Protein AF-A0A7X4W9Y3-F1 (afdb_monomer)

Foldseek 3Di:
DDVVVVVVVVVVVVCVVVVVVVVVVVVVVVVVVVVCVVVVVPVVVDDPDPADADPVRHHDDDPDPDDVVNVVCVVVVVVVVVVVVVVVVVVVVD

Structure (mmCIF, N/CA/C/O backbone):
data_AF-A0A7X4W9Y3-F1
#
_entry.id   AF-A0A7X4W9Y3-F1
#
loop_
_atom_site.group_PDB
_atom_site.id
_atom_site.type_symbol
_atom_site.label_atom_id
_atom_site.label_alt_id
_atom_site.label_comp_id
_atom_site.label_asym_id
_atom_site.label_entity_id
_atom_site.label_seq_id
_atom_site.pdbx_PDB_ins_code
_atom_site.Cartn_x
_atom_site.Cartn_y
_atom_site.Cartn_z
_atom_site.occupancy
_atom_site.B_iso_or_equiv
_atom_site.auth_seq_id
_atom_site.auth_comp_id
_atom_site.auth_asym_id
_atom_site.auth_atom_id
_atom_site.pdbx_PDB_model_num
ATOM 1 N N . MET A 1 1 ? 30.086 -36.729 27.990 1.00 52.25 1 MET A N 1
ATOM 2 C CA . MET A 1 1 ? 29.876 -35.578 27.088 1.00 52.25 1 MET A CA 1
ATOM 3 C C . MET A 1 1 ? 29.126 -34.534 27.882 1.00 52.25 1 MET A C 1
ATOM 5 O O . MET A 1 1 ? 28.113 -34.878 28.483 1.00 52.25 1 MET A O 1
ATOM 9 N N . SER A 1 2 ? 29.718 -33.353 28.052 1.00 61.25 2 SER A N 1
ATOM 10 C CA . SER A 1 2 ? 29.207 -32.339 28.977 1.00 61.25 2 SER A CA 1
ATOM 11 C C . SER A 1 2 ? 28.001 -31.629 28.355 1.00 61.25 2 SER A C 1
ATOM 13 O O . SER A 1 2 ? 27.943 -31.493 27.135 1.00 61.25 2 SER A O 1
ATOM 15 N N . TRP A 1 3 ? 27.034 -31.165 29.159 1.00 61.62 3 TRP A N 1
ATOM 16 C CA . TRP A 1 3 ? 25.900 -30.397 28.613 1.00 61.62 3 TRP A CA 1
ATOM 17 C C . TRP A 1 3 ? 26.382 -29.176 27.829 1.00 61.62 3 TRP A C 1
ATOM 19 O O . TRP A 1 3 ? 25.692 -28.704 26.928 1.00 61.62 3 TRP A O 1
ATOM 29 N N . TRP A 1 4 ? 27.542 -28.630 28.214 1.00 62.25 4 TRP A N 1
ATOM 30 C CA . TRP A 1 4 ? 28.109 -27.404 27.664 1.00 62.25 4 TRP A CA 1
ATOM 31 C C . TRP A 1 4 ? 28.464 -27.552 26.190 1.00 62.25 4 TRP A C 1
ATOM 33 O O . TRP A 1 4 ? 28.215 -26.626 25.422 1.00 62.25 4 TRP A O 1
ATOM 43 N N . ASP A 1 5 ? 28.926 -28.735 25.789 1.00 63.66 5 ASP A N 1
ATOM 44 C CA . ASP A 1 5 ? 29.192 -29.039 24.382 1.00 63.66 5 ASP A CA 1
ATOM 45 C C . ASP A 1 5 ? 27.884 -29.064 23.571 1.00 63.66 5 ASP A C 1
ATOM 47 O O . ASP A 1 5 ? 27.804 -28.487 22.490 1.00 63.66 5 ASP A O 1
ATOM 51 N N . SER A 1 6 ? 26.812 -29.630 24.139 1.00 61.78 6 SER A N 1
ATOM 52 C CA . SER A 1 6 ? 25.500 -29.723 23.480 1.00 61.78 6 SER A CA 1
ATOM 53 C C . SER A 1 6 ? 24.781 -28.370 23.359 1.00 61.78 6 SER A C 1
ATOM 55 O O . SER A 1 6 ? 24.125 -28.102 22.348 1.00 61.78 6 SER A O 1
ATOM 57 N N . MET A 1 7 ? 24.921 -27.480 24.350 1.00 60.28 7 MET A N 1
ATOM 58 C CA . MET A 1 7 ? 24.402 -26.109 24.247 1.00 60.28 7 MET A CA 1
ATOM 59 C C . MET A 1 7 ? 25.213 -25.245 23.276 1.00 60.28 7 MET A C 1
ATOM 61 O O . MET A 1 7 ? 24.616 -24.429 22.577 1.00 60.28 7 MET A O 1
ATOM 65 N N . GLY A 1 8 ? 26.536 -25.427 23.203 1.00 62.75 8 GLY A N 1
ATOM 66 C CA . GLY A 1 8 ? 27.400 -24.702 22.269 1.00 62.75 8 GLY A CA 1
ATOM 67 C C . GLY A 1 8 ? 27.065 -24.990 20.804 1.00 62.75 8 GLY A C 1
ATOM 68 O O . GLY A 1 8 ? 26.904 -24.054 20.024 1.00 62.75 8 GLY A O 1
ATOM 69 N N . GLU A 1 9 ? 26.863 -26.261 20.448 1.00 63.47 9 GLU A N 1
ATOM 70 C CA . GLU A 1 9 ? 26.422 -26.649 19.098 1.00 63.47 9 GLU A CA 1
ATOM 71 C C . GLU A 1 9 ? 25.021 -26.122 18.762 1.00 63.47 9 GLU A C 1
ATOM 73 O O . GLU A 1 9 ? 24.792 -25.619 17.662 1.00 63.47 9 GLU A O 1
ATOM 78 N N . THR A 1 10 ? 24.083 -26.179 19.713 1.00 64.88 10 THR A N 1
ATOM 79 C CA . THR A 1 10 ? 22.702 -25.729 19.470 1.00 64.88 10 THR A CA 1
ATOM 80 C C . THR A 1 10 ? 22.624 -24.208 19.310 1.00 64.88 10 THR A C 1
ATOM 82 O O . THR A 1 10 ? 21.927 -23.711 18.428 1.00 64.88 10 THR A O 1
ATOM 85 N N . LEU A 1 11 ? 23.358 -23.452 20.133 1.00 57.19 11 LEU A N 1
ATOM 86 C CA . LEU A 1 11 ? 23.415 -21.993 20.023 1.00 57.19 11 LEU A CA 1
ATOM 87 C C . LEU A 1 11 ? 24.178 -21.542 18.777 1.00 57.19 11 LEU A C 1
ATOM 89 O O . LEU A 1 11 ? 23.733 -20.597 18.132 1.00 57.19 11 LEU A O 1
ATOM 93 N N . GLY A 1 12 ? 25.266 -22.227 18.408 1.00 59.53 12 GLY A N 1
ATOM 94 C CA . GLY A 1 12 ? 25.983 -21.980 17.155 1.00 59.53 12 GLY A CA 1
ATOM 95 C C . GLY A 1 12 ? 25.080 -22.173 15.937 1.00 59.53 12 GLY A C 1
ATOM 96 O O . GLY A 1 12 ? 24.959 -21.268 15.119 1.00 59.53 12 GLY A O 1
ATOM 97 N N . GLY A 1 13 ? 24.333 -23.282 15.883 1.00 59.72 13 GLY A N 1
ATOM 98 C CA . GLY A 1 13 ? 23.392 -23.548 14.792 1.00 59.72 13 GLY A CA 1
ATOM 99 C C . GLY A 1 13 ? 22.244 -22.535 14.696 1.00 59.72 13 GLY A C 1
ATOM 100 O O . GLY A 1 13 ? 21.837 -22.164 13.594 1.00 59.72 13 GLY A O 1
ATOM 101 N N . VAL A 1 14 ? 21.735 -22.033 15.828 1.00 60.78 14 VAL A N 1
ATOM 102 C CA . VAL A 1 14 ? 20.715 -20.967 15.835 1.00 60.78 14 VAL A CA 1
ATOM 103 C C . VAL A 1 14 ? 21.309 -19.627 15.400 1.00 60.78 14 VAL A C 1
ATOM 105 O O . VAL A 1 14 ? 20.672 -18.921 14.623 1.00 60.78 14 VAL A O 1
ATOM 108 N N . PHE A 1 15 ? 22.521 -19.280 15.841 1.00 61.00 15 PHE A N 1
ATOM 109 C CA . PHE A 1 15 ? 23.199 -18.055 15.408 1.00 61.00 15 PHE A CA 1
ATOM 110 C C . PHE A 1 15 ? 23.537 -18.073 13.914 1.00 61.00 15 PHE A C 1
ATOM 112 O O . PHE A 1 15 ? 23.307 -17.065 13.253 1.00 61.00 15 PHE A O 1
ATOM 119 N N . ASP A 1 16 ? 23.985 -19.204 13.366 1.00 61.78 16 ASP A N 1
ATOM 120 C CA . ASP A 1 16 ? 24.224 -19.355 11.925 1.00 61.78 16 ASP A CA 1
ATOM 121 C C . ASP A 1 16 ? 22.915 -19.264 11.126 1.00 61.78 16 ASP A C 1
ATOM 123 O O . ASP A 1 16 ? 22.856 -18.617 10.081 1.00 61.78 16 ASP A O 1
ATOM 127 N N . THR A 1 17 ? 21.825 -19.845 11.639 1.00 62.34 17 THR A N 1
ATOM 128 C CA . THR A 1 17 ? 20.508 -19.765 10.986 1.00 62.34 17 THR A CA 1
ATOM 129 C C . THR A 1 17 ? 19.956 -18.339 11.006 1.00 62.34 17 THR A C 1
ATOM 131 O O . THR A 1 17 ? 19.457 -17.855 9.991 1.00 62.34 17 THR A O 1
ATOM 134 N N . VAL A 1 18 ? 20.061 -17.637 12.138 1.00 59.56 18 VAL A N 1
ATOM 135 C CA . VAL A 1 18 ? 19.607 -16.245 12.275 1.00 59.56 18 VAL A CA 1
ATOM 136 C C . VAL A 1 18 ? 20.510 -15.294 11.495 1.00 59.56 18 VAL A C 1
ATOM 138 O O . VAL A 1 18 ? 19.994 -14.372 10.878 1.00 59.56 18 VAL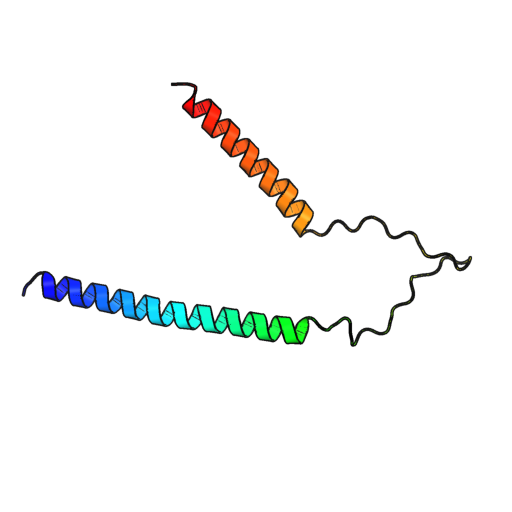 A O 1
ATOM 141 N N . GLY A 1 19 ? 21.824 -15.522 11.470 1.00 61.62 19 GLY A N 1
ATOM 142 C CA . GLY A 1 19 ? 22.778 -14.720 10.703 1.00 61.62 19 GLY A CA 1
ATOM 143 C C . GLY A 1 19 ? 22.527 -14.809 9.200 1.00 61.62 19 GLY A C 1
ATOM 144 O O . GLY A 1 19 ? 22.420 -13.776 8.543 1.00 61.62 19 GLY A O 1
ATOM 145 N N . ASN A 1 20 ? 22.327 -16.022 8.678 1.00 60.66 20 ASN A N 1
ATOM 146 C CA . ASN A 1 20 ? 21.982 -16.220 7.269 1.00 60.66 20 ASN A CA 1
ATOM 147 C C . ASN A 1 20 ? 20.592 -15.646 6.939 1.00 60.66 20 ASN A C 1
ATOM 149 O O . ASN A 1 20 ? 20.445 -14.921 5.962 1.00 60.66 20 ASN A O 1
ATOM 153 N N 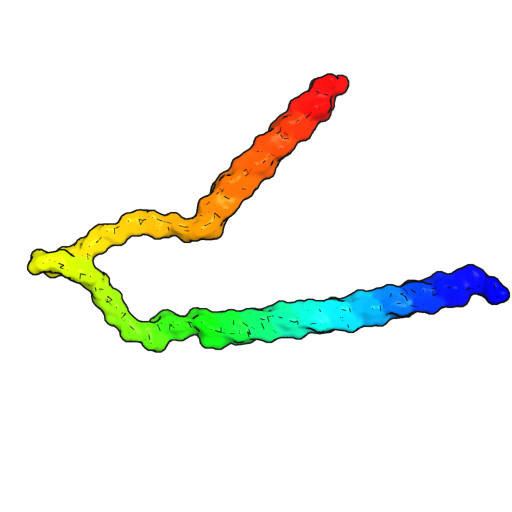. SER A 1 21 ? 19.593 -15.856 7.803 1.00 58.81 21 SER A N 1
ATOM 154 C CA . SER A 1 21 ? 18.241 -15.309 7.588 1.00 58.81 21 SER A CA 1
ATOM 155 C C . SER A 1 21 ? 18.188 -13.780 7.696 1.00 58.81 21 SER A C 1
ATOM 157 O O . SER A 1 21 ? 17.388 -13.134 7.025 1.00 58.81 21 SER A O 1
ATOM 159 N N . ALA A 1 22 ? 19.015 -13.180 8.555 1.00 58.75 22 ALA A N 1
ATOM 160 C CA . ALA A 1 22 ? 19.108 -11.732 8.695 1.00 58.75 22 ALA A CA 1
ATOM 161 C C . ALA A 1 22 ? 19.815 -11.095 7.493 1.00 58.75 22 ALA A C 1
ATOM 163 O O . ALA A 1 22 ? 19.396 -10.021 7.071 1.00 58.75 22 ALA A O 1
ATOM 164 N N . GLY A 1 23 ? 20.833 -11.759 6.933 1.00 59.84 23 GLY A N 1
ATOM 165 C CA . GLY A 1 23 ? 21.467 -11.356 5.675 1.00 59.84 23 GLY A CA 1
ATOM 166 C C . GLY A 1 23 ? 20.469 -11.343 4.518 1.00 59.84 23 GLY A C 1
ATOM 167 O O . GLY A 1 23 ? 20.313 -10.317 3.864 1.00 59.84 23 GLY A O 1
ATOM 168 N N . ASP A 1 24 ? 19.700 -12.422 4.361 1.00 61.72 24 ASP A N 1
ATOM 169 C CA . ASP A 1 24 ? 18.694 -12.537 3.298 1.00 61.72 24 ASP A CA 1
ATOM 170 C C . ASP A 1 24 ? 17.567 -11.495 3.433 1.00 61.72 24 ASP A C 1
ATOM 172 O O . ASP A 1 24 ? 17.100 -10.931 2.443 1.00 61.72 24 ASP A O 1
ATOM 176 N N . LEU A 1 25 ? 17.127 -11.198 4.663 1.00 62.03 25 LEU A N 1
ATOM 177 C CA . LEU A 1 25 ? 16.139 -10.143 4.915 1.00 62.03 25 LEU A CA 1
ATOM 178 C C . LEU A 1 25 ? 16.706 -8.747 4.652 1.00 62.03 25 LEU A C 1
ATOM 180 O O . LEU A 1 25 ? 15.980 -7.877 4.174 1.00 62.03 25 LEU A O 1
ATOM 184 N N . TRP A 1 26 ? 17.980 -8.521 4.969 1.00 62.69 26 TRP A N 1
ATO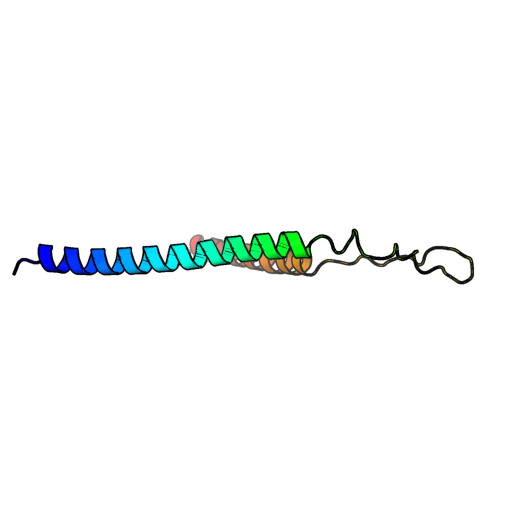M 185 C CA . TRP A 1 26 ? 18.636 -7.242 4.730 1.00 62.69 26 TRP A CA 1
ATOM 186 C C . TRP A 1 26 ? 18.818 -6.983 3.235 1.00 62.69 26 TRP A C 1
ATOM 188 O O . TRP A 1 26 ? 18.431 -5.916 2.762 1.00 62.69 26 TRP A O 1
ATOM 198 N N . ASP A 1 27 ? 19.305 -7.972 2.486 1.00 64.75 27 ASP A N 1
ATOM 199 C CA . ASP A 1 27 ? 19.441 -7.883 1.031 1.00 64.75 27 ASP A CA 1
ATOM 200 C C . ASP A 1 27 ? 18.073 -7.696 0.359 1.00 64.75 27 ASP A C 1
ATOM 202 O O . ASP A 1 27 ? 17.927 -6.826 -0.496 1.00 64.75 27 ASP A O 1
ATOM 206 N N . ALA A 1 28 ? 17.024 -8.390 0.819 1.00 64.06 28 ALA A N 1
ATOM 207 C CA . ALA A 1 28 ? 15.667 -8.198 0.302 1.00 64.06 28 ALA A CA 1
ATOM 208 C C . ALA A 1 28 ? 15.104 -6.791 0.576 1.00 64.06 28 ALA A C 1
ATOM 210 O O . ALA A 1 28 ? 14.421 -6.218 -0.275 1.00 64.06 28 ALA A O 1
ATOM 211 N N . VAL A 1 29 ? 15.375 -6.215 1.753 1.00 67.19 29 VAL A N 1
ATOM 212 C CA . VAL A 1 29 ? 14.948 -4.846 2.081 1.00 67.19 29 VAL A CA 1
ATOM 213 C C . VAL A 1 29 ? 15.709 -3.835 1.226 1.00 67.19 29 VAL A C 1
ATOM 215 O O . VAL A 1 29 ? 15.075 -2.963 0.631 1.00 67.19 29 VAL A O 1
ATOM 218 N N . VAL A 1 30 ? 17.029 -3.984 1.097 1.00 72.12 30 VAL A N 1
ATOM 219 C CA . VAL A 1 30 ? 17.871 -3.093 0.287 1.00 72.12 30 VAL A CA 1
ATOM 220 C C . VAL A 1 30 ? 17.484 -3.158 -1.191 1.00 72.12 30 VAL A C 1
ATOM 222 O O . VAL A 1 30 ? 17.268 -2.108 -1.797 1.00 72.12 30 VAL A O 1
ATOM 225 N N . ASP A 1 31 ? 17.311 -4.352 -1.759 1.00 66.81 31 ASP A N 1
ATOM 226 C CA . ASP A 1 31 ? 16.879 -4.515 -3.151 1.00 66.81 31 ASP A CA 1
ATOM 227 C C . ASP A 1 31 ? 15.476 -3.937 -3.374 1.00 66.81 31 ASP A C 1
ATOM 229 O O . ASP A 1 31 ? 15.249 -3.227 -4.356 1.00 66.81 31 ASP A O 1
ATOM 233 N N . SER A 1 32 ? 14.549 -4.130 -2.427 1.00 63.88 32 SER A N 1
ATOM 234 C CA . SER A 1 32 ? 13.207 -3.539 -2.517 1.00 63.88 32 SER A CA 1
ATOM 235 C C . SER A 1 32 ? 13.228 -2.009 -2.475 1.00 63.88 32 SER A C 1
ATOM 237 O O . SER A 1 32 ? 12.398 -1.357 -3.112 1.00 63.88 32 SER A O 1
ATOM 239 N N . GLU A 1 33 ? 14.181 -1.416 -1.756 1.00 60.03 33 GLU A N 1
ATOM 240 C CA . GLU A 1 33 ? 14.328 0.031 -1.645 1.00 60.03 33 GLU A CA 1
ATOM 241 C C . GLU A 1 33 ? 15.008 0.613 -2.890 1.00 60.03 33 GLU A C 1
ATOM 243 O O . GLU A 1 33 ? 14.578 1.647 -3.399 1.00 60.03 33 GLU A O 1
ATOM 248 N N . VAL A 1 34 ? 15.990 -0.093 -3.459 1.00 63.41 34 VAL A N 1
ATOM 249 C CA . VAL A 1 34 ? 16.622 0.255 -4.741 1.00 63.41 34 VAL A CA 1
ATOM 250 C C . VAL A 1 34 ? 15.619 0.176 -5.893 1.00 63.41 34 VAL A C 1
ATOM 252 O O . VAL A 1 34 ? 15.544 1.103 -6.705 1.00 63.41 34 VAL A O 1
ATOM 255 N N . ASP A 1 35 ? 14.815 -0.884 -5.958 1.00 62.75 35 ASP A N 1
ATOM 256 C CA . ASP A 1 35 ? 13.771 -1.034 -6.973 1.00 62.75 35 ASP A CA 1
ATOM 257 C C . ASP A 1 35 ? 12.637 -0.036 -6.770 1.00 62.75 35 ASP A C 1
ATOM 259 O O . ASP A 1 35 ? 12.135 0.531 -7.742 1.00 62.75 35 ASP A O 1
ATOM 263 N N . ARG A 1 36 ? 12.289 0.279 -5.518 1.00 61.31 36 ARG A N 1
ATOM 264 C CA . ARG A 1 36 ? 11.355 1.360 -5.209 1.00 61.31 36 ARG A CA 1
ATOM 265 C C . ARG A 1 36 ? 11.896 2.706 -5.669 1.00 61.31 36 ARG A C 1
ATOM 267 O O . ARG A 1 36 ? 11.128 3.421 -6.291 1.00 61.31 36 ARG A O 1
ATOM 274 N N . ILE A 1 37 ? 13.171 3.033 -5.444 1.00 59.06 37 ILE A N 1
ATOM 275 C CA . ILE A 1 37 ? 13.789 4.295 -5.893 1.00 59.06 37 ILE A CA 1
ATOM 276 C C . ILE A 1 37 ? 13.809 4.381 -7.424 1.00 59.06 37 ILE A C 1
ATOM 278 O O . ILE A 1 37 ? 13.414 5.404 -7.985 1.00 59.06 37 ILE A O 1
ATOM 282 N N . LYS A 1 38 ? 14.196 3.298 -8.114 1.00 59.78 38 LYS A N 1
ATOM 283 C CA . LYS A 1 38 ? 14.152 3.216 -9.587 1.00 59.78 38 LYS A CA 1
ATOM 284 C C . LYS A 1 38 ? 12.722 3.327 -10.126 1.00 59.78 38 LYS A C 1
ATOM 286 O O . LYS A 1 38 ? 12.501 3.933 -11.171 1.00 59.78 38 LYS A O 1
ATOM 291 N N . SER A 1 39 ? 11.749 2.762 -9.411 1.00 58.03 39 SER A N 1
ATOM 292 C CA . SER A 1 39 ? 10.329 2.770 -9.772 1.00 58.03 39 SER A CA 1
ATOM 293 C C . SER A 1 39 ? 9.587 4.038 -9.339 1.00 58.03 39 SER A C 1
ATOM 295 O O . SER A 1 39 ? 8.487 4.271 -9.841 1.00 58.03 39 SER A O 1
ATOM 297 N N . SER A 1 40 ? 10.120 4.836 -8.409 1.00 56.09 40 SER A N 1
ATOM 298 C CA . SER A 1 40 ? 9.437 5.988 -7.803 1.00 56.09 40 SER A CA 1
ATOM 299 C C . SER A 1 40 ? 9.700 7.317 -8.510 1.00 56.09 40 SER A C 1
ATOM 301 O O . SER A 1 40 ? 9.295 8.357 -7.999 1.00 56.09 40 SER A O 1
ATOM 303 N N . ALA A 1 41 ? 10.263 7.290 -9.723 1.00 54.75 41 ALA A N 1
ATOM 304 C CA . ALA A 1 41 ? 10.249 8.426 -10.649 1.00 54.75 41 ALA A CA 1
ATOM 305 C C . ALA A 1 41 ? 9.264 8.265 -11.839 1.00 54.75 41 ALA A C 1
ATOM 307 O O . ALA A 1 41 ? 9.616 8.580 -12.977 1.00 54.75 41 ALA A O 1
ATOM 308 N N . PRO A 1 42 ? 8.006 7.808 -11.647 1.00 54.66 42 PRO A N 1
ATOM 309 C CA . PRO A 1 42 ? 7.016 7.796 -12.723 1.00 54.66 42 PRO A CA 1
ATOM 310 C C . PRO A 1 42 ? 6.510 9.213 -13.051 1.00 54.66 42 PRO A C 1
ATOM 312 O O . PRO A 1 42 ? 5.871 9.404 -14.081 1.00 54.66 42 PRO A O 1
ATOM 315 N N . GLU A 1 43 ? 6.793 10.188 -12.180 1.00 55.00 43 GLU A N 1
ATOM 316 C CA . GLU A 1 43 ? 6.453 11.611 -12.307 1.00 55.00 43 GLU A CA 1
ATOM 317 C C . GLU A 1 43 ? 7.276 12.305 -13.410 1.00 55.00 43 GLU A C 1
ATOM 319 O O . GLU A 1 43 ? 6.775 13.188 -14.100 1.00 55.00 43 GLU A O 1
ATOM 324 N N . GLU A 1 44 ? 8.535 11.891 -13.603 1.00 55.44 44 GLU A N 1
ATOM 325 C CA . GLU A 1 44 ? 9.486 12.540 -14.521 1.00 55.44 44 GLU A CA 1
ATOM 326 C C . GLU A 1 44 ? 9.288 12.092 -15.982 1.00 55.44 44 GLU A C 1
ATOM 328 O O . GLU A 1 44 ? 9.606 12.826 -16.915 1.00 55.44 44 GLU A O 1
ATOM 333 N N . ASN A 1 45 ? 8.678 10.916 -16.178 1.00 55.38 45 ASN A N 1
ATOM 334 C CA . ASN A 1 45 ? 8.377 10.322 -17.486 1.00 55.38 45 ASN A CA 1
ATOM 335 C C . ASN A 1 45 ? 6.880 10.311 -17.842 1.00 55.38 45 ASN A C 1
ATOM 337 O O . ASN A 1 45 ? 6.506 9.832 -18.917 1.00 55.38 45 ASN A O 1
ATOM 341 N N . ARG A 1 46 ? 5.997 10.819 -16.972 1.00 59.47 46 ARG A N 1
ATOM 342 C CA . ARG A 1 46 ? 4.586 10.999 -17.329 1.00 59.47 46 ARG A CA 1
ATOM 343 C C . ARG A 1 46 ? 4.448 12.273 -18.168 1.00 59.47 46 ARG A C 1
ATOM 345 O O . ARG A 1 46 ? 4.845 13.339 -17.697 1.00 59.47 46 ARG A O 1
ATOM 352 N N . PRO A 1 47 ? 3.851 12.227 -19.377 1.00 59.94 47 PRO A N 1
ATOM 353 C CA . PRO A 1 47 ? 3.427 13.458 -20.031 1.00 59.94 47 PRO A CA 1
ATOM 354 C C . PRO A 1 47 ? 2.498 14.196 -19.064 1.00 59.94 47 PRO A C 1
ATOM 356 O O . PRO A 1 47 ? 1.571 13.589 -18.523 1.00 59.94 47 PRO A O 1
ATOM 359 N N . LYS A 1 48 ? 2.790 15.477 -18.799 1.00 59.59 48 LYS A N 1
ATOM 360 C CA . LYS A 1 48 ? 1.975 16.330 -17.926 1.00 59.59 48 LYS A CA 1
ATOM 361 C C . LYS A 1 48 ? 0.534 16.253 -18.419 1.00 59.59 48 LYS A C 1
ATOM 363 O O . LYS A 1 48 ? 0.222 16.719 -19.510 1.00 59.59 48 LYS A O 1
ATOM 368 N N . GLN A 1 49 ? -0.307 15.565 -17.656 1.00 56.69 49 GLN A N 1
ATOM 369 C CA . GLN A 1 49 ? -1.683 15.314 -18.040 1.00 56.69 49 GLN A CA 1
ATOM 370 C C . GLN A 1 49 ? -2.474 16.545 -17.612 1.00 56.69 49 GLN A C 1
ATOM 372 O O . GLN A 1 49 ? -2.754 16.723 -16.426 1.00 56.69 49 GLN A O 1
ATOM 377 N N . ASP A 1 50 ? -2.748 17.436 -18.565 1.00 60.97 50 ASP A N 1
ATOM 378 C CA . ASP A 1 50 ? -3.571 18.614 -18.312 1.00 60.97 50 ASP A CA 1
ATOM 379 C C . ASP A 1 50 ? -4.901 18.170 -17.697 1.00 60.97 50 ASP A C 1
ATOM 381 O O . ASP A 1 50 ? -5.514 17.190 -18.138 1.00 60.97 50 ASP A O 1
ATOM 385 N N . ALA A 1 51 ? -5.323 18.857 -16.633 1.00 63.06 51 ALA A N 1
ATOM 386 C CA . ALA A 1 51 ? -6.564 18.538 -15.944 1.00 63.06 51 ALA A CA 1
ATOM 387 C C . ALA A 1 51 ? -7.711 18.465 -16.960 1.00 63.06 51 ALA A C 1
ATOM 389 O O . ALA A 1 51 ? -7.838 19.345 -17.813 1.00 63.06 51 ALA A O 1
ATOM 390 N N . ALA A 1 52 ? -8.546 17.425 -16.866 1.00 64.81 52 ALA A N 1
ATOM 391 C CA . ALA A 1 52 ? -9.719 17.297 -17.719 1.00 64.81 52 ALA A CA 1
ATOM 392 C C . ALA A 1 52 ? -10.552 18.584 -17.616 1.00 64.81 52 ALA A C 1
ATOM 394 O O . ALA A 1 52 ? -10.978 18.980 -16.525 1.00 64.81 52 ALA A O 1
ATOM 395 N N . GLN A 1 53 ? -10.721 19.262 -18.748 1.00 67.06 53 GLN A N 1
ATOM 396 C CA . GLN A 1 53 ? -11.445 20.523 -18.826 1.00 67.06 53 GLN A CA 1
ATOM 397 C C . GLN A 1 53 ? -12.919 20.228 -19.091 1.00 67.06 53 GLN A C 1
ATOM 399 O O . GLN A 1 53 ? -13.268 19.397 -19.930 1.00 67.06 53 GLN A O 1
ATOM 404 N N . GLN A 1 54 ? -13.798 20.916 -18.373 1.00 72.00 54 GLN A N 1
ATOM 405 C CA . GLN A 1 54 ? -15.212 20.975 -18.719 1.00 72.00 54 GLN A CA 1
ATOM 406 C C . GLN A 1 54 ? -15.370 21.666 -20.087 1.00 72.00 54 GLN A C 1
ATOM 408 O O . GLN A 1 54 ? -14.492 22.433 -20.480 1.00 72.00 54 GLN A O 1
ATOM 413 N N . PRO A 1 55 ? -16.495 21.489 -20.803 1.00 73.94 55 PRO A N 1
ATOM 414 C CA . PRO A 1 55 ? -16.736 22.153 -22.091 1.00 73.94 55 PRO A CA 1
ATOM 415 C C . PRO A 1 55 ? -16.558 23.688 -22.083 1.00 73.94 55 PRO A C 1
ATOM 417 O O . PRO A 1 55 ? -16.333 24.280 -23.131 1.00 73.94 55 PRO A O 1
ATOM 420 N N . GLY A 1 56 ? -16.632 24.333 -20.911 1.00 74.81 56 GLY A N 1
ATOM 421 C CA . GLY A 1 56 ? -16.338 25.758 -20.702 1.00 74.81 56 GLY A CA 1
ATOM 422 C C . GLY A 1 56 ? -14.889 26.093 -20.307 1.00 74.81 56 GLY A C 1
ATOM 423 O O . GLY A 1 56 ? -14.649 27.186 -19.804 1.00 74.81 56 GLY A O 1
ATOM 424 N N . GLY A 1 57 ? -13.939 25.163 -20.450 1.00 67.44 57 GLY A N 1
ATOM 425 C CA . GLY A 1 57 ? -12.513 25.354 -20.135 1.00 67.44 57 GLY A CA 1
ATOM 426 C C . GLY A 1 57 ? -12.162 25.338 -18.641 1.00 67.44 57 GLY A C 1
ATOM 427 O O . GLY A 1 57 ? -11.004 25.507 -18.270 1.00 67.44 57 GLY A O 1
ATOM 428 N N . GLN A 1 58 ? -13.146 25.141 -17.764 1.00 76.69 58 GLN A N 1
ATOM 429 C CA . GLN A 1 58 ? -12.940 25.108 -16.315 1.00 76.69 58 GLN A CA 1
ATOM 430 C C . GLN A 1 58 ? -12.452 23.718 -15.875 1.00 76.69 58 GLN A C 1
ATOM 432 O O . GLN A 1 58 ? -12.961 22.717 -16.386 1.00 76.69 58 GLN A O 1
ATOM 437 N N . PRO A 1 59 ? -11.498 23.611 -14.933 1.00 70.38 59 PRO A N 1
ATOM 438 C CA . PRO A 1 59 ? -11.060 22.318 -14.411 1.00 70.38 59 PRO A CA 1
ATOM 439 C C . PRO A 1 59 ? -12.222 21.555 -13.764 1.00 70.38 59 PRO A C 1
ATOM 441 O O . PRO A 1 59 ? -13.015 22.135 -13.020 1.00 70.38 59 PRO A O 1
ATOM 444 N N . VAL A 1 60 ? -12.328 20.246 -14.010 1.00 73.81 60 VAL A N 1
ATOM 445 C CA . VAL A 1 60 ? -13.290 19.402 -13.287 1.00 73.81 60 VAL A CA 1
ATOM 446 C C . VAL A 1 60 ? -12.896 19.352 -11.801 1.00 73.81 60 VAL A C 1
ATOM 448 O O . VAL A 1 60 ? -11.748 19.013 -11.503 1.00 73.81 60 VAL A O 1
ATOM 451 N N . PRO A 1 61 ? -13.805 19.666 -10.856 1.00 70.12 61 PRO A N 1
ATOM 452 C CA . PRO A 1 61 ? -13.508 19.566 -9.433 1.00 70.12 61 PRO A CA 1
ATOM 453 C C . PRO A 1 61 ? -13.199 18.109 -9.080 1.00 70.12 61 PRO A C 1
ATOM 455 O O . PRO A 1 61 ? -14.043 17.223 -9.211 1.00 70.12 61 PRO A O 1
ATOM 458 N N . GLN A 1 62 ? -11.962 17.859 -8.658 1.00 67.38 62 GLN A N 1
ATOM 459 C CA . GLN A 1 62 ? -11.527 16.547 -8.200 1.00 67.38 62 GLN A CA 1
ATOM 460 C C . GLN A 1 62 ? -12.073 16.331 -6.784 1.00 67.38 62 GLN A C 1
ATOM 462 O O . GLN A 1 62 ? -11.810 17.123 -5.880 1.00 67.38 62 GLN A O 1
ATOM 467 N N . GLY A 1 63 ? -12.879 15.282 -6.600 1.00 70.88 63 GLY A N 1
ATOM 468 C CA . GLY A 1 63 ? -13.342 14.869 -5.275 1.00 70.88 63 GLY A CA 1
ATOM 469 C C . GLY A 1 63 ? -12.166 14.494 -4.372 1.00 70.88 63 GLY A C 1
ATOM 470 O O . GLY A 1 63 ? -11.08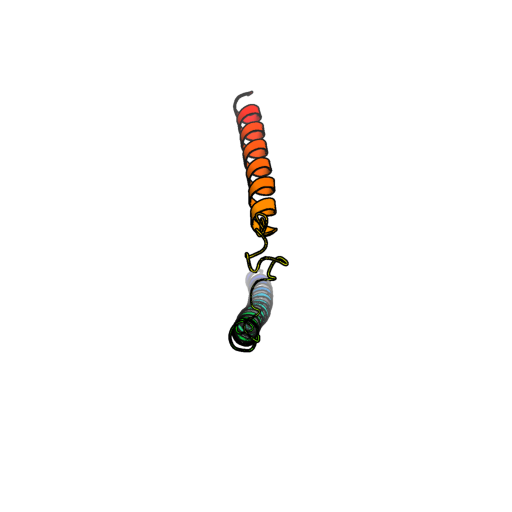8 14.154 -4.857 1.00 70.88 63 GLY A O 1
ATOM 471 N N . ALA A 1 64 ? -12.369 14.548 -3.054 1.00 74.69 64 ALA A N 1
ATOM 472 C CA . ALA A 1 64 ? -11.342 14.166 -2.093 1.00 74.69 64 ALA A CA 1
ATOM 473 C C . ALA A 1 64 ? -10.949 12.694 -2.301 1.00 74.69 64 ALA A C 1
ATOM 475 O O . ALA A 1 64 ? -11.693 11.779 -1.946 1.00 74.69 64 ALA A O 1
ATOM 476 N N . ILE A 1 65 ? -9.773 12.470 -2.886 1.00 73.88 65 ILE A N 1
ATOM 477 C CA . ILE A 1 65 ? -9.162 11.148 -2.955 1.00 73.88 65 ILE A CA 1
ATOM 478 C C . ILE A 1 65 ? -8.624 10.868 -1.557 1.00 73.88 65 ILE A C 1
ATOM 480 O O . ILE A 1 65 ? -7.565 11.363 -1.178 1.00 73.88 65 ILE A O 1
ATOM 484 N N . VAL A 1 66 ? -9.383 10.114 -0.764 1.00 75.81 66 VAL A N 1
ATOM 485 C CA . VAL A 1 66 ? -8.894 9.620 0.522 1.00 75.81 66 VAL A CA 1
ATOM 486 C C . VAL A 1 66 ? -8.019 8.407 0.233 1.00 75.81 66 VAL A C 1
ATOM 488 O O . VAL A 1 66 ? -8.530 7.397 -0.254 1.00 75.81 66 VAL A O 1
ATOM 491 N N . PRO A 1 67 ? -6.706 8.470 0.489 1.00 82.19 67 PRO A N 1
ATOM 492 C CA . PRO A 1 67 ? -5.841 7.349 0.186 1.00 82.19 67 PRO A CA 1
ATOM 493 C C . PRO A 1 67 ? -6.134 6.180 1.137 1.00 82.19 67 PRO A C 1
ATOM 495 O O . PRO A 1 67 ? -6.378 6.373 2.329 1.00 82.19 67 PRO A O 1
ATOM 498 N N . ASN A 1 68 ? -6.075 4.947 0.627 1.00 81.75 68 ASN A N 1
ATOM 499 C CA . ASN A 1 68 ? -6.467 3.743 1.376 1.00 81.75 68 ASN A CA 1
ATOM 500 C C . ASN A 1 68 ? -5.715 3.574 2.709 1.00 81.75 68 ASN A C 1
ATOM 502 O O . ASN A 1 68 ? -6.277 3.047 3.667 1.00 81.75 68 ASN A O 1
ATOM 506 N N . HIS A 1 69 ? -4.471 4.058 2.803 1.00 81.31 69 HIS A N 1
ATOM 507 C CA . HIS A 1 69 ? -3.700 4.028 4.049 1.00 81.31 69 HIS A CA 1
ATOM 508 C C . HIS A 1 69 ? -4.338 4.885 5.152 1.00 81.31 69 HIS A C 1
ATOM 510 O O . HIS A 1 69 ? -4.311 4.506 6.317 1.00 81.31 69 HIS A O 1
ATOM 516 N N . MET A 1 70 ? -4.972 6.005 4.799 1.00 80.44 70 MET A N 1
ATOM 517 C CA . MET A 1 70 ? -5.645 6.882 5.756 1.00 80.44 70 MET A CA 1
ATOM 518 C C . MET A 1 70 ? -6.889 6.207 6.343 1.00 80.44 70 MET A C 1
ATOM 520 O O . MET A 1 70 ? -7.119 6.285 7.547 1.00 80.44 70 MET A O 1
ATOM 524 N N . LEU A 1 71 ? -7.649 5.482 5.517 1.00 83.25 71 LEU A N 1
ATOM 525 C CA . LEU A 1 71 ? -8.779 4.660 5.965 1.00 83.25 71 LEU A CA 1
ATOM 526 C C . LEU A 1 71 ? -8.319 3.496 6.851 1.00 83.25 71 LEU A C 1
ATOM 528 O O . LEU A 1 71 ? -8.943 3.225 7.875 1.00 83.25 71 LEU A O 1
ATOM 532 N N . LEU A 1 72 ? -7.206 2.846 6.496 1.00 86.06 72 LEU A N 1
ATOM 533 C CA . LEU A 1 72 ? -6.630 1.759 7.287 1.00 86.06 72 LEU A CA 1
ATOM 534 C C . LEU A 1 72 ? -6.153 2.244 8.663 1.00 86.06 72 LEU A C 1
ATOM 536 O O . LEU A 1 72 ? -6.441 1.594 9.664 1.00 86.06 72 LEU A O 1
ATOM 540 N N . TYR A 1 73 ? -5.480 3.396 8.740 1.00 87.94 73 TYR A N 1
ATOM 5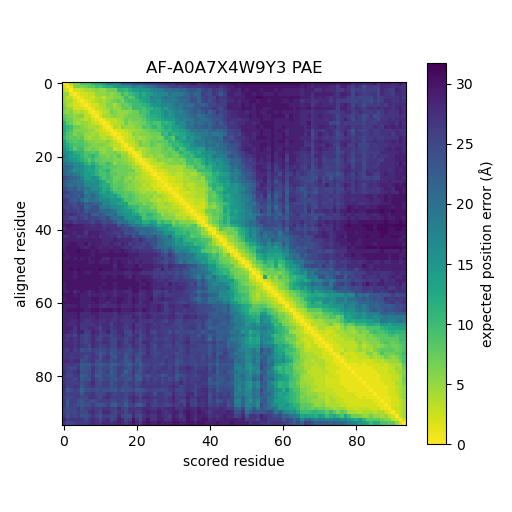41 C CA . TYR A 1 73 ? -5.056 3.974 10.018 1.00 87.94 73 TYR A CA 1
ATOM 542 C C . TYR A 1 73 ? -6.231 4.494 10.845 1.00 87.94 73 TYR A C 1
ATOM 544 O O . TYR A 1 73 ? -6.239 4.307 12.059 1.00 87.94 73 TYR A O 1
ATOM 552 N N . ALA A 1 74 ? -7.245 5.091 10.213 1.00 86.88 74 ALA A N 1
ATOM 553 C CA . ALA A 1 74 ? -8.451 5.526 10.912 1.00 86.88 74 ALA A CA 1
ATOM 554 C C . ALA A 1 74 ? -9.230 4.333 11.495 1.00 86.88 74 ALA A C 1
ATOM 556 O O . ALA A 1 74 ? -9.613 4.356 12.665 1.00 86.88 74 ALA A O 1
ATOM 557 N N . GLY A 1 75 ? -9.417 3.265 10.712 1.00 88.00 75 GLY A N 1
ATOM 558 C CA . GLY A 1 75 ? -10.094 2.046 11.158 1.00 88.00 75 GLY A CA 1
ATOM 559 C C . GLY A 1 75 ? -9.284 1.255 12.188 1.00 88.00 75 GLY A C 1
ATOM 560 O O . GLY A 1 75 ? -9.812 0.874 13.232 1.00 88.00 75 GLY A O 1
ATOM 561 N N . GLY A 1 76 ? -7.990 1.049 11.931 1.00 90.19 76 GLY A N 1
ATOM 562 C CA . GLY A 1 76 ? -7.083 0.339 12.833 1.00 90.19 76 GLY A CA 1
ATOM 563 C C . GLY A 1 76 ? -6.859 1.082 14.150 1.00 90.19 76 GLY A C 1
ATOM 564 O O . GLY A 1 76 ? -6.920 0.474 15.217 1.00 90.19 76 GLY A O 1
ATOM 565 N N . GLY A 1 77 ? -6.684 2.405 14.097 1.00 91.19 77 GLY A N 1
ATOM 566 C CA . GLY A 1 77 ? -6.525 3.250 15.280 1.00 91.19 77 GLY A CA 1
AT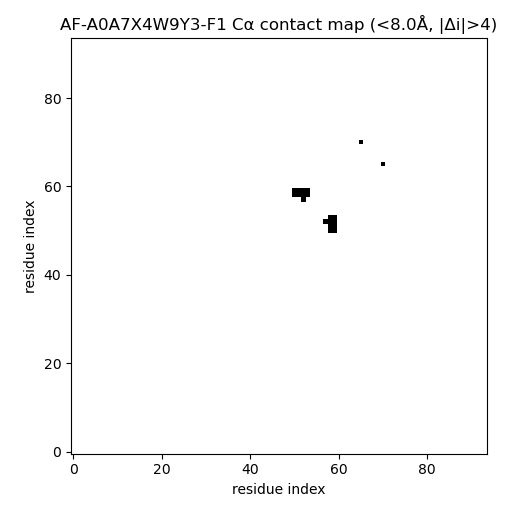OM 567 C C . GLY A 1 77 ? -7.748 3.212 16.196 1.00 91.19 77 GLY A C 1
ATOM 568 O O . GLY A 1 77 ? -7.599 3.046 17.406 1.00 91.19 77 GLY A O 1
ATOM 569 N N . LEU A 1 78 ? -8.960 3.271 15.632 1.00 92.62 78 LEU A N 1
ATOM 570 C CA . LEU A 1 78 ? -10.200 3.136 16.403 1.00 92.62 78 LEU A CA 1
ATOM 571 C C . LEU A 1 78 ? -10.273 1.778 17.121 1.00 92.62 78 LEU A C 1
ATOM 573 O O . LEU A 1 78 ? -10.606 1.718 18.304 1.00 92.62 78 LEU A O 1
ATOM 577 N N . LEU A 1 79 ? -9.926 0.695 16.421 1.00 93.12 79 LEU A N 1
ATOM 578 C CA . LEU A 1 79 ? -9.954 -0.663 16.967 1.00 93.12 79 LEU A CA 1
ATOM 579 C C . LEU A 1 79 ? -8.996 -0.824 18.154 1.00 93.12 79 LEU A C 1
ATOM 581 O O . LEU A 1 79 ? -9.376 -1.389 19.180 1.00 93.12 79 LEU A O 1
ATOM 585 N N . VAL A 1 80 ? -7.781 -0.277 18.042 1.00 92.88 80 VAL A N 1
ATOM 586 C CA . VAL A 1 80 ? -6.788 -0.279 19.128 1.00 92.88 80 VAL A CA 1
ATOM 587 C C . VAL A 1 80 ? -7.303 0.496 20.340 1.00 92.88 80 VAL A C 1
ATOM 589 O O . VAL A 1 80 ? -7.211 0.002 21.462 1.00 92.88 80 VAL A O 1
ATOM 592 N N . VAL A 1 81 ? -7.899 1.675 20.135 1.00 94.25 81 VAL A N 1
ATOM 593 C CA . VAL A 1 81 ? -8.464 2.479 21.232 1.00 94.25 81 VAL A CA 1
ATOM 594 C C . VAL A 1 81 ? -9.582 1.723 21.954 1.00 94.25 81 VAL A C 1
ATOM 596 O O . VAL A 1 81 ? -9.592 1.680 23.183 1.00 94.25 81 VAL A O 1
ATOM 599 N N . VAL A 1 82 ? -10.489 1.074 21.219 1.00 94.56 82 VAL A N 1
ATOM 600 C CA . VAL A 1 82 ? -11.563 0.260 21.813 1.00 94.56 82 VAL A CA 1
ATOM 601 C C . VAL A 1 82 ? -10.989 -0.902 22.627 1.00 94.56 82 VAL A C 1
ATOM 603 O O . VAL A 1 82 ? -11.429 -1.132 23.753 1.00 94.56 82 VAL A O 1
ATOM 606 N N . LEU A 1 83 ? -9.975 -1.597 22.107 1.00 94.06 83 LEU A N 1
ATOM 607 C CA . LEU A 1 83 ? -9.298 -2.686 22.818 1.00 94.06 83 LEU A CA 1
ATOM 608 C C . LEU A 1 83 ? -8.664 -2.219 24.133 1.00 94.06 83 LEU A C 1
ATOM 610 O O . LEU A 1 83 ? -8.829 -2.876 25.162 1.00 94.06 83 LEU A O 1
ATOM 614 N N . LEU A 1 84 ? -7.989 -1.067 24.120 1.00 94.56 84 LEU A N 1
ATOM 615 C CA . LEU A 1 84 ? -7.387 -0.483 25.320 1.00 94.56 84 LEU A CA 1
ATOM 616 C C . LEU A 1 84 ? -8.443 -0.099 26.360 1.00 94.56 84 LEU A C 1
ATOM 618 O O . LEU A 1 84 ? -8.247 -0.353 27.549 1.00 94.56 84 LEU A O 1
ATOM 622 N N . LEU A 1 85 ? -9.577 0.460 25.929 1.00 94.75 85 LEU A N 1
ATOM 623 C CA . LEU A 1 85 ? -10.691 0.782 26.824 1.00 94.75 85 LEU A CA 1
ATOM 624 C C . LEU A 1 85 ? -11.292 -0.478 27.457 1.00 94.75 85 LEU A C 1
ATOM 626 O O . LEU A 1 85 ? -11.521 -0.497 28.665 1.00 94.75 85 LEU A O 1
ATOM 630 N N . VAL A 1 86 ? -11.486 -1.547 26.678 1.00 94.06 86 VAL A N 1
ATOM 631 C CA . VAL A 1 86 ? -11.979 -2.835 27.192 1.00 94.06 86 VAL A CA 1
ATOM 632 C C . VAL A 1 86 ? 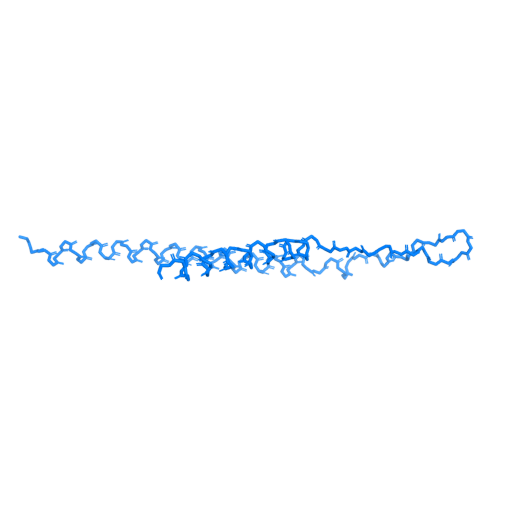-10.996 -3.437 28.196 1.00 94.06 86 VAL A C 1
ATOM 634 O O . VAL A 1 86 ? -11.413 -3.831 29.286 1.00 94.06 86 VAL A O 1
ATOM 637 N N . MET A 1 87 ? -9.694 -3.456 27.884 1.00 91.25 87 MET A N 1
ATOM 638 C CA . MET A 1 87 ? -8.668 -3.905 28.833 1.00 91.25 87 MET A CA 1
ATOM 639 C C . MET A 1 87 ? -8.698 -3.077 30.118 1.00 91.25 87 MET A C 1
ATOM 641 O O . MET A 1 87 ? -8.669 -3.640 31.210 1.00 91.25 87 MET A O 1
ATOM 645 N N . PHE A 1 88 ? -8.797 -1.751 30.009 1.00 93.62 88 PHE A N 1
ATOM 646 C CA . PHE A 1 88 ? -8.862 -0.872 31.171 1.00 93.62 88 PHE A CA 1
ATOM 647 C C . PHE A 1 88 ? -10.100 -1.139 32.034 1.00 93.62 88 PHE A C 1
ATOM 649 O O . PHE A 1 88 ? -9.984 -1.244 33.255 1.00 93.62 88 PHE A O 1
ATOM 656 N N . SER A 1 89 ? -11.268 -1.334 31.420 1.00 90.56 89 SER A N 1
ATOM 657 C CA . SER A 1 89 ? -12.493 -1.719 32.127 1.00 90.56 89 SER A CA 1
ATOM 658 C C . SER A 1 89 ? -12.370 -3.075 32.830 1.00 90.56 89 SER A C 1
ATOM 660 O O . SER A 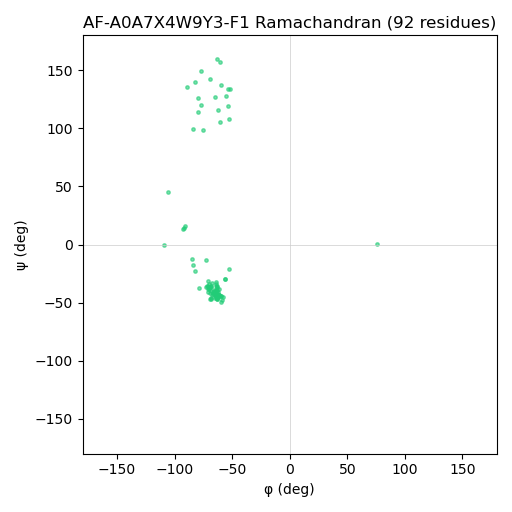1 89 ? -12.836 -3.206 33.959 1.00 90.56 89 SER A O 1
ATOM 662 N N . MET A 1 90 ? -11.702 -4.062 32.222 1.00 90.12 90 MET A N 1
ATOM 663 C CA . MET A 1 90 ? -11.447 -5.365 32.854 1.00 90.12 90 MET A CA 1
ATOM 664 C C . MET A 1 90 ? -10.461 -5.274 34.026 1.00 90.12 90 MET A C 1
ATOM 666 O O . MET A 1 90 ? -10.637 -5.967 35.025 1.00 90.12 90 MET A O 1
ATOM 670 N N . MET A 1 91 ? -9.444 -4.411 33.934 1.00 88.31 91 MET A N 1
ATOM 671 C CA . MET A 1 91 ? -8.471 -4.192 35.014 1.00 88.31 91 MET A CA 1
ATOM 672 C C . MET A 1 91 ? -9.075 -3.456 36.213 1.00 88.31 91 MET A C 1
ATOM 674 O O . MET A 1 91 ? -8.665 -3.695 37.342 1.00 88.31 91 MET A O 1
ATOM 678 N N . LYS A 1 92 ? -10.049 -2.571 35.977 1.00 77.00 92 LYS A N 1
ATOM 679 C CA . LYS A 1 92 ? -10.717 -1.787 37.027 1.00 77.00 92 LYS A CA 1
ATOM 680 C C . LYS A 1 92 ? -11.880 -2.529 37.700 1.00 77.00 92 LYS A C 1
ATOM 682 O O . LYS A 1 92 ? -12.388 -2.062 38.712 1.00 77.00 92 LYS A O 1
ATOM 687 N N . GLY A 1 93 ? -12.316 -3.648 37.117 1.00 65.38 93 GLY A N 1
ATOM 688 C CA . GLY A 1 93 ? -13.404 -4.500 37.608 1.00 65.38 93 GLY A CA 1
ATOM 689 C C . GLY A 1 93 ? -12.969 -5.635 38.545 1.00 65.38 93 GLY A C 1
ATOM 690 O O . GLY A 1 93 ? -13.748 -6.568 38.734 1.00 65.38 93 GLY A O 1
ATOM 691 N N . LYS A 1 94 ? -11.750 -5.586 39.095 1.00 50.88 94 LYS A N 1
ATOM 692 C CA . LYS A 1 94 ? -11.263 -6.470 40.163 1.00 50.88 94 LYS A CA 1
ATOM 693 C C . LYS A 1 94 ? -10.949 -5.666 41.414 1.00 50.88 94 LYS A C 1
ATOM 695 O O . LYS A 1 94 ? -10.317 -4.599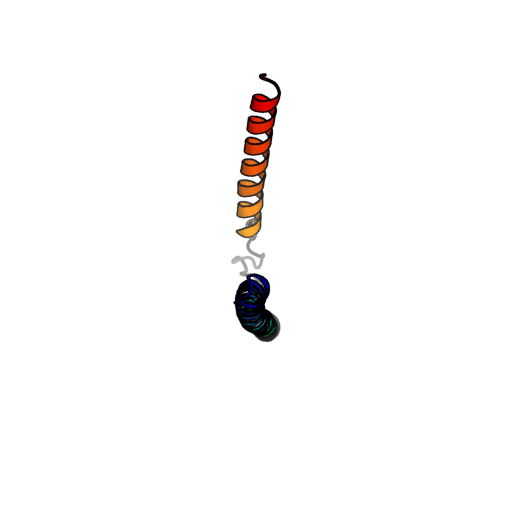 41.264 1.00 50.88 94 LYS A O 1
#

Organism: NCBI:txid265726

Radius of gyration: 27.01 Å; Cα contacts (8 Å, |Δi|>4): 10; chains: 1; bounding box: 47×61×62 Å

Mean predicted aligned error: 19.36 Å

pLDDT: mean 70.23, std 12.94, range [50.88, 94.75]

Solvent-accessible surface area (backbone atoms only — not comparable to full-atom values): 5698 Å² total; per-residue (Å²): 134,60,71,66,61,58,51,51,54,54,52,48,54,50,50,54,52,49,52,54,52,49,49,55,51,48,52,52,52,52,51,52,49,53,50,43,60,72,61,68,54,61,74,82,74,47,78,85,75,74,70,64,56,40,101,84,71,45,70,60,85,78,72,88,81,75,54,69,68,59,55,48,50,56,53,51,51,50,52,53,53,53,50,52,51,52,51,50,53,60,64,69,72,108

Sequence (94 aa):
MSWWDSMGETLGGVFDTVGNSAGDLWDAVVDSEVDRIKSSAPEENRPKQDAAQQPGGQPVPQGAIVPNHMLLYAGGGLLVVVLLLVMFSMMKGK

Secondary structure (DSSP, 8-state):
--HHHHHHHHHHHHHHHHHHHHHHHHHHHHHHHHHHHHHS-TTTSS---PPPBPTTSPBP-------HHHHHHHHHHHHHHHHHHHHHHHHHT-